Protein 3MQS (pdb70)

Sequence (144 aa):
TSWRSEATFQFTVERFSRLSESVLSPPCFVRNLPWKIMVMPRFQKSVGFFLQCNAESDSTSWSCHAQAVLKIINYRDDEKSFSRRISHLFFHKENDWGFSNFMAWSEVTDPEKGFIDDDKVTFEVFVQADAPHGVAWSQPSTSS

B-factor: mean 27.55, std 8.83, range [11.36, 62.19]

Secondary structure (DSSP, 8-state):
-TT-SEEEEEEEEESGGG--S-EEPPPEEETTEEEEEEEEEE--BEEEEEEEES-S---SS-EEEEE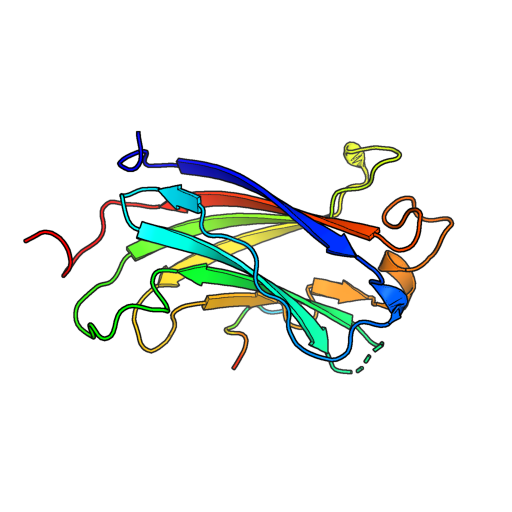EEEEE--TT-GGG-EEEEEEEEEETTB-EEEEEEEEEHHHHT-TTTTS-BTTEEEEEEEEEE---BSS--/---B---

Nearest PDB structures (foldseek):
  3mqs-assembly1_C  TM=1.007E+00  e=2.870E-29  Homo sapiens
  4ysi-assembly1_A  TM=1.001E+00  e=2.746E-27  Homo sapiens
  2xxn-assembly1_A  TM=9.919E-01  e=3.187E-26  Homo sapiens
  2f1x-assembly1_A  TM=9.695E-01  e=1.252E-25  Homo sapiens
  2f1z-assembly1_A  TM=9.916E-01  e=4.055E-24  Homo sapiens

Solvent-accessible surface area: 7819 Å² total; per-residue (Å²): 144,38,152,109,51,80,10,73,27,96,35,56,5,111,154,0,61,158,32,87,136,66,39,80,5,94,66,14,84,0,64,58,6,27,0,23,0,22,0,21,18,64,151,134,130,6,0,0,0,0,0,11,0,16,32,137,44,140,38,92,58,4,29,2,69,2,100,3,55,0,40,0,27,4,112,130,59,84,161,134,19,68,44,48,184,14,59,14,74,1,54,62,161,65,39,6,46,0,10,22,64,0,12,47,20,88,72,0,31,40,85,130,104,0,15,18,78,117,37,80,1,30,0,26,0,58,0,71,3,79,61,36,134,16,59,78,252,92,147,49,42,27,19,137

Radius of gyration: 15.06 Å; Cα contacts (8 Å, |Δi|>4): 371; chains: 2; bounding box: 32×46×29 Å

Foldseek 3Di:
DLLAQKDKDKDKDALQVPFADKDWDFFDGYNRWTKIWIWGADPLFAIAIKIFINAVDPDQWKKKWKKKKKWWAQQVDNVLIAIDIDTDIAGHVDRMDDGNHSDNPCQCPPPPSRQADNRMIMMMMIMRMDNMGPPPD/DDDDDPD

Structure (mmCIF, N/CA/C/O backbone):
data_3MQS
#
_entry.id   3MQS
#
_cell.length_a   69.840
_cell.length_b   69.840
_cell.length_c   45.770
_cell.angle_alpha   90.00
_cell.angle_beta   90.00
_cell.angle_gamma   90.00
#
_symmetry.space_group_name_H-M   'P 41'
#
loop_
_entity.id
_entity.type
_entity.pdbx_description
1 polymer 'Ubiquitin carboxyl-terminal hydrolase 7'
2 polymer 'Hdm2 peptide'
3 water water
#
loop_
_atom_site.group_PDB
_atom_site.id
_atom_site.type_symbol
_atom_site.label_atom_id
_atom_site.label_alt_id
_atom_site.label_comp_id
_atom_site.label_asym_id
_atom_site.label_entity_id
_atom_site.label_seq_id
_atom_site.pdbx_PDB_ins_code
_atom_site.Cartn_x
_atom_site.Cartn_y
_atom_site.Cartn_z
_atom_site.occupancy
_atom_site.B_iso_or_equiv
_atom_site.auth_seq_id
_atom_site.auth_comp_id
_atom_site.auth_asym_id
_atom_site.auth_atom_id
_atom_site.pdbx_PDB_model_num
ATOM 1 N N . THR A 1 13 ? 19.483 8.487 -21.234 1.00 32.98 63 THR C N 1
ATOM 2 C CA . THR A 1 13 ? 20.852 8.817 -21.735 1.00 32.80 63 THR C CA 1
ATOM 3 C C . THR A 1 13 ? 21.930 7.939 -21.090 1.00 31.32 63 THR C C 1
ATOM 4 O O . THR A 1 13 ? 21.625 6.993 -20.361 1.00 30.00 63 THR C O 1
ATOM 8 N N . SER A 1 14 ? 23.191 8.265 -21.355 1.00 30.59 64 SER C N 1
ATOM 9 C CA . SER A 1 14 ? 24.298 7.493 -20.812 1.00 29.31 64 SER C CA 1
ATOM 10 C C . SER A 1 14 ? 24.415 7.670 -19.300 1.00 29.06 64 SER C C 1
ATOM 11 O O . SER A 1 14 ? 25.052 6.860 -18.627 1.00 29.65 64 SER C O 1
ATOM 14 N N . TRP A 1 15 ? 23.790 8.715 -18.766 1.00 28.70 65 TRP C N 1
ATOM 15 C CA . TRP A 1 15 ? 23.833 8.969 -17.333 1.00 28.92 65 TRP C CA 1
ATOM 16 C C . TRP A 1 15 ? 22.882 8.075 -16.555 1.00 28.53 65 TRP C C 1
ATOM 17 O O . TRP A 1 15 ? 22.860 8.116 -15.327 1.00 26.68 65 TRP C O 1
ATOM 28 N N . ARG A 1 16 ? 22.106 7.268 -17.277 1.00 28.43 66 ARG C N 1
ATOM 29 C CA . ARG A 1 16 ? 21.146 6.334 -16.681 1.00 27.81 66 ARG C CA 1
ATOM 30 C C . ARG A 1 16 ? 21.801 5.594 -15.509 1.00 26.12 66 ARG C C 1
ATOM 31 O O . ARG A 1 16 ? 22.995 5.319 -15.543 1.00 26.50 66 ARG C O 1
ATOM 39 N N . SER A 1 17 ? 21.021 5.276 -14.480 1.00 25.52 67 SER C N 1
ATOM 40 C CA . SER A 1 17 ? 21.545 4.577 -13.312 1.00 24.08 67 SER C CA 1
ATOM 41 C C . SER A 1 17 ? 21.481 3.057 -13.456 1.00 24.18 67 SER C C 1
ATOM 42 O O . SER A 1 17 ? 22.072 2.326 -12.660 1.00 24.51 67 SER C O 1
ATOM 45 N N . GLU A 1 18 ? 20.744 2.580 -14.451 1.00 24.63 68 GLU C N 1
ATOM 46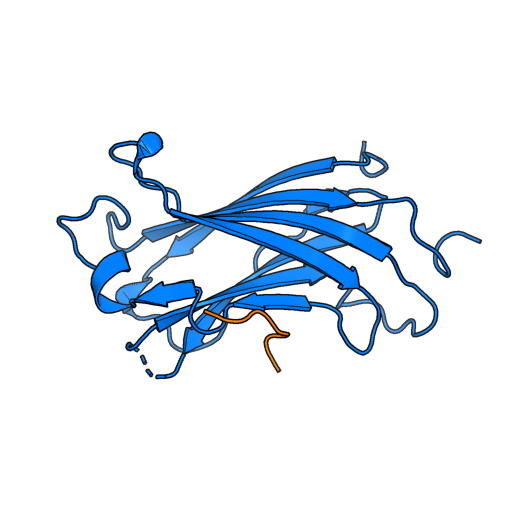 C CA . GLU A 1 18 ? 20.641 1.153 -14.692 1.00 25.76 68 GLU C CA 1
ATOM 47 C C . GLU A 1 18 ? 20.277 0.874 -16.142 1.00 26.72 68 GLU C C 1
ATOM 48 O O . GLU A 1 18 ? 19.794 1.754 -16.860 1.00 28.76 68 GLU C O 1
ATOM 54 N N . ALA A 1 19 ? 20.518 -0.360 -16.568 1.00 26.52 69 ALA C N 1
ATOM 55 C CA . ALA A 1 19 ? 20.223 -0.758 -17.936 1.00 25.63 69 ALA C CA 1
ATOM 56 C C . ALA A 1 19 ? 20.380 -2.263 -18.091 1.00 24.24 69 ALA C C 1
ATOM 57 O O . ALA A 1 19 ? 20.912 -2.933 -17.208 1.00 24.80 69 ALA C O 1
ATOM 59 N N . THR A 1 20 ? 19.883 -2.790 -19.204 1.00 23.11 70 THR C N 1
ATOM 60 C CA . THR A 1 20 ? 19.994 -4.215 -19.513 1.00 22.16 70 THR C CA 1
ATOM 61 C C . THR A 1 20 ? 20.508 -4.320 -20.942 1.00 20.71 70 THR C C 1
ATOM 62 O O . THR A 1 20 ? 19.955 -3.699 -21.843 1.00 19.93 70 THR C O 1
ATOM 66 N N . PHE A 1 21 ? 21.585 -5.075 -21.137 1.00 19.66 71 PHE C N 1
ATOM 67 C CA . PHE A 1 21 ? 22.155 -5.253 -22.462 1.00 19.42 71 PHE C CA 1
ATOM 68 C C . PHE A 1 21 ? 22.560 -6.716 -22.644 1.00 20.46 71 PHE C C 1
ATOM 69 O O . PHE A 1 21 ? 22.768 -7.442 -21.660 1.00 19.03 71 PHE C O 1
ATOM 77 N N . GLN A 1 22 ? 22.647 -7.149 -23.902 1.00 19.58 72 GLN C N 1
ATOM 78 C CA . GLN A 1 22 ? 23.010 -8.523 -24.219 1.00 20.54 72 GLN C CA 1
ATOM 79 C C . GLN A 1 22 ? 24.206 -8.609 -25.137 1.00 20.22 72 GLN C C 1
ATOM 80 O O . GLN A 1 22 ? 24.603 -7.623 -25.739 1.00 23.00 72 GLN C O 1
ATOM 86 N N . PHE A 1 23 ? 24.783 -9.801 -25.227 1.00 21.60 73 PHE C N 1
ATOM 87 C CA . PHE A 1 23 ? 25.928 -10.059 -26.090 1.00 20.40 73 PHE C CA 1
ATOM 88 C C . PHE A 1 23 ? 25.822 -11.520 -26.495 1.00 21.01 73 PHE C C 1
ATOM 89 O O . PHE A 1 23 ? 25.714 -12.403 -25.641 1.00 19.36 73 PHE C O 1
ATOM 97 N N . THR A 1 24 ? 25.829 -11.767 -27.801 1.00 20.63 74 THR C N 1
ATOM 98 C CA . THR A 1 24 ? 25.743 -13.127 -28.303 1.00 20.58 74 THR C CA 1
ATOM 99 C C . THR A 1 24 ? 27.116 -13.571 -28.784 1.00 20.77 74 THR C C 1
ATOM 100 O O . THR A 1 24 ? 27.719 -12.932 -29.644 1.00 20.43 74 THR C O 1
ATOM 104 N N . VAL A 1 25 ? 27.616 -14.649 -28.182 1.00 21.13 75 VAL C N 1
ATOM 105 C CA . VAL A 1 25 ? 28.920 -15.212 -28.517 1.00 21.19 75 VAL C CA 1
ATOM 106 C C . VAL A 1 25 ? 28.730 -16.302 -29.562 1.00 21.53 75 VAL C C 1
ATOM 107 O O . VAL A 1 25 ? 27.981 -17.253 -29.356 1.00 21.34 75 VAL C O 1
ATOM 111 N N . GLU A 1 26 ? 29.414 -16.135 -30.688 1.00 21.82 76 GLU C N 1
ATOM 112 C CA . GLU A 1 26 ? 29.333 -17.058 -31.807 1.00 22.12 76 GLU C CA 1
ATOM 113 C C . GLU A 1 26 ? 30.446 -18.108 -31.810 1.00 22.59 76 GLU C C 1
ATOM 114 O O . GLU A 1 26 ? 31.537 -17.874 -31.282 1.00 19.86 76 GLU C O 1
ATOM 120 N N . ARG A 1 27 ? 30.157 -19.262 -32.416 1.00 23.04 77 ARG C N 1
ATOM 121 C CA . ARG A 1 27 ? 31.097 -20.383 -32.473 1.00 25.12 77 ARG C CA 1
ATOM 122 C C . ARG A 1 27 ? 31.486 -20.686 -31.031 1.00 25.70 77 ARG C C 1
ATOM 123 O O . ARG A 1 27 ? 32.646 -20.981 -30.725 1.00 25.23 77 ARG C O 1
ATOM 131 N N . PHE A 1 28 ? 30.500 -20.598 -30.145 1.00 24.34 78 PHE C N 1
ATOM 132 C CA . PHE A 1 28 ? 30.712 -20.817 -28.724 1.00 24.06 78 PHE C CA 1
ATOM 133 C C . PHE A 1 28 ? 31.461 -22.096 -28.376 1.00 24.99 78 PHE C C 1
ATOM 134 O O . PHE A 1 28 ? 32.346 -22.088 -27.518 1.00 26.73 78 PHE C O 1
ATOM 142 N N . SER A 1 29 ? 31.096 -23.197 -29.025 1.00 25.15 79 SER C N 1
ATOM 143 C CA . SER A 1 29 ? 31.737 -24.478 -28.745 1.00 26.33 79 SER C CA 1
ATOM 144 C C . SER A 1 29 ? 33.234 -24.422 -29.007 1.00 27.02 79 SER C C 1
ATOM 145 O O . SER A 1 29 ? 34.005 -25.185 -28.422 1.00 26.39 79 SER C O 1
ATOM 148 N N . ARG A 1 30 ? 33.647 -23.515 -29.883 1.00 27.55 80 ARG C N 1
ATOM 149 C CA . ARG A 1 30 ? 35.057 -23.388 -30.232 1.00 28.70 80 ARG C CA 1
ATOM 150 C C . ARG A 1 30 ? 35.803 -22.297 -29.462 1.00 28.77 80 ARG C C 1
ATOM 151 O O . ARG A 1 30 ? 36.989 -22.074 -29.705 1.00 30.74 80 ARG C O 1
ATOM 159 N N . LEU A 1 31 ? 35.118 -21.650 -28.518 1.00 28.49 81 LEU C N 1
ATOM 160 C CA . LEU A 1 31 ? 35.716 -20.583 -27.709 1.00 29.76 81 LEU C CA 1
ATOM 161 C C . LEU A 1 31 ? 37.013 -21.038 -27.031 1.00 30.76 81 LEU C C 1
ATOM 162 O O . LEU A 1 31 ? 37.066 -22.117 -26.448 1.00 30.77 81 LEU C O 1
ATOM 167 N N . SER A 1 32 ? 38.047 -20.204 -27.105 1.00 32.29 82 SER C N 1
ATOM 168 C CA . SER A 1 32 ? 39.338 -20.512 -26.503 1.00 34.68 82 SER C CA 1
ATOM 169 C C . SER A 1 32 ? 39.906 -19.317 -25.743 1.00 36.44 82 SER C C 1
ATOM 170 O O . SER A 1 32 ? 40.519 -19.477 -24.688 1.00 39.01 82 SER C O 1
ATOM 173 N N . GLU A 1 33 ? 39.714 -18.116 -26.275 1.00 37.66 83 GLU C N 1
ATOM 174 C CA . GLU A 1 33 ? 40.209 -16.912 -25.604 1.00 38.13 83 GLU C CA 1
ATOM 175 C C . GLU A 1 33 ? 39.013 -16.252 -24.950 1.00 36.63 83 GLU C C 1
ATOM 176 O O . GLU A 1 33 ? 37.869 -16.665 -25.176 1.00 37.25 83 GLU C O 1
ATOM 182 N N . SER A 1 34 ? 39.260 -15.242 -24.127 1.00 32.55 84 SER C N 1
ATOM 183 C CA . SER A 1 34 ? 38.139 -14.569 -23.501 1.00 30.61 84 SER C CA 1
ATOM 184 C C . SER A 1 34 ? 37.624 -13.564 -24.519 1.00 28.89 84 SER C C 1
ATOM 185 O O . SER A 1 34 ? 38.396 -12.957 -25.259 1.00 27.35 84 SER C O 1
ATOM 188 N N . VAL A 1 35 ? 36.306 -13.427 -24.577 1.00 28.02 85 VAL C N 1
ATOM 189 C CA . VAL A 1 35 ? 35.663 -12.524 -25.516 1.00 27.15 85 VAL C CA 1
ATOM 190 C C . VAL A 1 35 ? 35.079 -11.321 -24.767 1.00 26.71 85 VAL C C 1
ATOM 191 O O . VAL A 1 35 ? 34.656 -11.442 -23.615 1.00 27.38 85 VAL C O 1
ATOM 195 N N . LEU A 1 36 ? 35.065 -10.167 -25.429 1.00 25.85 86 LEU C N 1
ATOM 196 C CA . LEU A 1 36 ? 34.564 -8.929 -24.837 1.00 24.66 86 LEU C CA 1
ATOM 197 C C . LEU A 1 36 ? 33.423 -8.357 -25.673 1.00 23.56 86 LEU C C 1
ATOM 198 O O . LEU A 1 36 ? 33.466 -8.394 -26.898 1.00 23.27 86 LEU C O 1
ATOM 203 N N . SER A 1 37 ? 32.403 -7.825 -25.009 1.00 21.36 87 SER C N 1
ATOM 204 C CA . SER A 1 37 ? 31.261 -7.245 -25.711 1.00 20.40 87 SER C CA 1
ATOM 205 C C . SER A 1 37 ? 31.453 -5.748 -25.925 1.00 19.81 87 SER C C 1
ATOM 206 O O . SER A 1 37 ? 32.319 -5.131 -25.305 1.00 18.80 87 SER C O 1
ATOM 209 N N . PRO A 1 38 ? 30.650 -5.142 -26.813 1.00 19.10 88 PRO C N 1
ATOM 210 C CA . PRO A 1 38 ? 30.795 -3.700 -27.028 1.00 17.08 88 PRO C CA 1
ATOM 211 C C . PRO A 1 38 ? 30.383 -3.047 -25.718 1.00 18.29 88 PRO C C 1
ATOM 212 O O . PRO A 1 38 ? 29.775 -3.689 -24.863 1.00 17.85 88 PRO C O 1
ATOM 216 N N . PRO A 1 39 ? 30.676 -1.756 -25.549 1.00 21.39 89 PRO C N 1
ATOM 217 C CA . PRO A 1 39 ? 30.293 -1.121 -24.285 1.00 20.74 89 PRO C CA 1
ATOM 218 C C . PRO A 1 39 ? 28.833 -0.655 -24.141 1.00 21.02 89 PRO C C 1
ATOM 219 O O . PRO A 1 39 ? 28.199 -0.249 -25.112 1.00 20.17 89 PRO C O 1
ATOM 223 N N . CYS A 1 40 ? 28.300 -0.754 -22.924 1.00 21.11 90 CYS C N 1
ATOM 224 C CA . CYS A 1 40 ? 26.955 -0.267 -22.609 1.00 22.14 90 CYS C CA 1
ATOM 225 C C . CYS A 1 40 ? 27.198 0.783 -21.528 1.00 22.88 90 CYS C C 1
ATOM 226 O O . CYS A 1 40 ? 27.836 0.500 -20.510 1.00 22.78 90 CYS C O 1
ATOM 229 N N . PHE A 1 41 ? 26.692 1.991 -21.748 1.00 23.09 91 PHE C N 1
ATOM 230 C CA . PHE A 1 41 ? 26.892 3.070 -20.797 1.00 22.65 91 PHE C CA 1
ATOM 231 C C . PHE A 1 41 ? 25.773 3.226 -19.791 1.00 23.07 91 PHE C C 1
ATOM 232 O O . PHE A 1 41 ? 24.595 3.208 -20.141 1.00 23.44 91 PHE C O 1
ATOM 240 N N . VAL A 1 42 ? 26.163 3.331 -18.528 1.00 22.98 92 VAL C N 1
ATOM 241 C CA . VAL A 1 42 ? 25.234 3.556 -17.432 1.00 24.99 92 VAL C CA 1
ATOM 242 C C . VAL A 1 42 ? 26.099 4.327 -16.436 1.00 24.77 92 VAL C C 1
ATOM 243 O O . VAL A 1 42 ? 27.249 3.964 -16.206 1.00 24.35 92 VAL C O 1
ATOM 247 N N . ARG A 1 43 ? 25.559 5.410 -15.879 1.00 24.91 93 ARG C N 1
ATOM 248 C CA . ARG A 1 43 ? 26.302 6.262 -14.954 1.00 24.76 93 ARG C CA 1
ATOM 249 C C . ARG A 1 43 ? 27.461 6.851 -15.734 1.00 24.61 93 ARG C C 1
ATOM 250 O O . ARG A 1 43 ? 28.476 7.235 -15.163 1.00 24.88 93 ARG C O 1
ATOM 258 N N . ASN A 1 44 ? 27.291 6.895 -17.053 1.00 24.57 94 ASN C N 1
ATOM 259 C CA . ASN A 1 44 ? 28.266 7.456 -17.971 1.00 24.38 94 ASN C CA 1
ATOM 260 C C . ASN A 1 44 ? 29.570 6.670 -18.088 1.00 24.94 94 ASN C C 1
ATOM 261 O O . ASN A 1 44 ? 30.560 7.182 -18.617 1.00 25.60 94 ASN C O 1
ATOM 266 N N . LEU A 1 45 ? 29.579 5.435 -17.594 1.00 23.87 95 LEU C N 1
ATOM 267 C CA . LEU A 1 45 ? 30.767 4.591 -17.676 1.00 21.63 95 LEU C CA 1
ATOM 268 C C . LEU A 1 45 ? 30.533 3.410 -18.609 1.00 21.68 95 LEU C C 1
ATOM 269 O O . LEU A 1 45 ? 29.401 2.958 -18.791 1.00 22.88 95 LEU C O 1
ATOM 274 N N . PRO A 1 46 ? 31.610 2.910 -19.238 1.00 20.61 96 PRO C N 1
ATOM 275 C CA . PRO A 1 46 ? 31.517 1.770 -20.158 1.00 20.99 96 PRO C CA 1
ATOM 276 C C . PRO A 1 46 ? 31.475 0.421 -19.442 1.00 19.20 96 PRO C C 1
ATOM 277 O O . PRO A 1 46 ? 32.413 0.060 -18.734 1.00 19.29 96 PRO C O 1
ATOM 281 N N . TRP A 1 47 ? 30.376 -0.309 -19.607 1.00 19.10 97 TRP C N 1
ATOM 282 C CA . TRP A 1 47 ? 30.225 -1.622 -18.986 1.00 18.12 97 TRP C CA 1
ATOM 283 C C . TRP A 1 47 ? 30.231 -2.693 -20.079 1.00 18.18 97 TRP C C 1
ATOM 284 O O . TRP A 1 47 ? 29.649 -2.506 -21.147 1.00 20.26 97 TRP C O 1
ATOM 295 N N . LYS A 1 48 ? 30.880 -3.818 -19.816 1.00 16.94 98 LYS C N 1
ATOM 296 C CA . LYS A 1 48 ? 30.944 -4.868 -20.820 1.00 17.61 98 LYS C CA 1
ATOM 297 C C . LYS A 1 48 ? 30.752 -6.258 -20.239 1.00 18.04 98 LYS C C 1
ATOM 298 O O . LYS A 1 48 ? 30.951 -6.478 -19.044 1.00 17.31 98 LYS C O 1
ATOM 304 N N . ILE A 1 49 ? 30.366 -7.192 -21.102 1.00 17.62 99 ILE C N 1
ATOM 305 C CA . ILE A 1 49 ? 30.196 -8.582 -20.710 1.00 17.78 99 ILE C CA 1
ATOM 306 C C . ILE A 1 49 ? 31.502 -9.279 -21.097 1.00 19.50 99 ILE C C 1
ATOM 307 O O . ILE A 1 49 ? 32.022 -9.067 -22.193 1.00 21.38 99 ILE C O 1
ATOM 312 N N . MET A 1 50 ? 32.046 -10.080 -20.187 1.00 20.69 100 MET C N 1
ATOM 313 C CA . MET A 1 50 ? 33.285 -10.807 -20.451 1.00 22.11 100 MET C CA 1
ATOM 314 C C . MET A 1 50 ? 33.057 -12.308 -20.275 1.00 21.67 100 MET C C 1
ATOM 315 O O . MET A 1 50 ? 32.677 -12.763 -19.193 1.00 22.00 100 MET C O 1
ATOM 320 N N . VAL A 1 51 ? 33.308 -13.067 -21.341 1.00 20.42 101 VAL C N 1
ATOM 321 C CA . VAL A 1 51 ? 33.126 -14.521 -21.343 1.00 19.97 101 VAL C CA 1
ATOM 322 C C . VAL A 1 51 ? 34.382 -15.291 -21.738 1.00 20.45 101 VAL C C 1
ATOM 323 O O . VAL A 1 51 ? 35.118 -14.875 -22.626 1.00 21.67 101 VAL C O 1
ATOM 327 N N . MET A 1 52 ? 34.632 -16.413 -21.076 1.00 22.80 102 MET C N 1
ATOM 328 C CA . MET A 1 52 ? 35.773 -17.242 -21.439 1.00 24.66 102 MET C CA 1
ATOM 329 C C . MET A 1 52 ? 35.666 -18.630 -20.828 1.00 25.21 102 MET C C 1
ATOM 330 O O . MET A 1 52 ? 34.978 -18.831 -19.830 1.00 23.33 102 MET C O 1
ATOM 335 N N . PRO A 1 53 ? 36.333 -19.616 -21.441 1.00 26.23 103 PRO C N 1
ATOM 336 C CA . PRO A 1 53 ? 36.300 -20.985 -20.930 1.00 27.54 103 PRO C CA 1
ATOM 337 C C . PRO A 1 53 ? 37.218 -21.111 -19.716 1.00 28.38 103 PRO C C 1
ATOM 338 O O . PRO A 1 53 ? 38.299 -20.535 -19.702 1.00 27.47 103 PRO C O 1
ATOM 342 N N . ARG A 1 54 ? 36.776 -21.845 -18.698 1.00 30.60 104 ARG C N 1
ATOM 343 C CA . ARG A 1 54 ? 37.569 -22.036 -17.488 1.00 34.01 104 ARG C CA 1
ATOM 344 C C . ARG A 1 54 ? 37.612 -23.507 -17.078 1.00 36.36 104 ARG C C 1
ATOM 345 O O . ARG A 1 54 ? 36.723 -24.290 -17.431 1.00 35.46 104 ARG C O 1
ATOM 353 N N . PHE A 1 55 ? 38.638 -23.875 -16.312 1.00 39.88 105 PHE C N 1
ATOM 354 C CA . PHE A 1 55 ? 38.786 -25.257 -15.852 1.00 41.63 105 PHE C CA 1
ATOM 355 C C . PHE A 1 55 ? 39.068 -25.295 -14.349 1.00 42.04 105 PHE C C 1
ATOM 356 O O . PHE A 1 55 ? 39.869 -26.101 -13.874 1.00 44.33 105 PHE C O 1
ATOM 364 N N . GLN A 1 62 ? 35.807 -25.880 -22.295 1.00 48.06 112 GLN C N 1
ATOM 365 C CA . 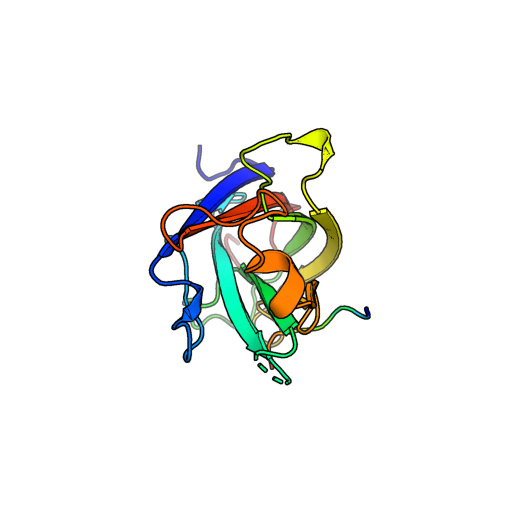GLN A 1 62 ? 35.481 -27.058 -21.504 1.00 49.82 112 GLN C CA 1
ATOM 366 C C . GLN A 1 62 ? 35.236 -26.721 -20.036 1.00 48.65 112 GLN C C 1
ATOM 367 O O . GLN A 1 62 ? 35.307 -25.563 -19.628 1.00 51.18 112 GLN C O 1
ATOM 373 N N . LYS A 1 63 ? 34.963 -27.756 -19.250 1.00 46.46 113 LYS C N 1
ATOM 374 C CA . LYS A 1 63 ? 34.697 -27.627 -17.824 1.00 44.24 113 LYS C CA 1
ATOM 375 C C . LYS A 1 63 ? 33.580 -26.622 -17.508 1.00 42.14 113 LYS C C 1
ATOM 376 O O . LYS A 1 63 ? 32.420 -27.016 -17.376 1.00 43.14 113 LYS C O 1
ATOM 382 N N . SER A 1 64 ? 33.900 -25.334 -17.389 1.00 38.90 114 SER C N 1
ATOM 383 C CA . SER A 1 64 ? 32.853 -24.354 -17.086 1.00 36.81 114 SER C CA 1
ATOM 384 C C . SER A 1 64 ? 32.917 -23.057 -17.876 1.00 34.64 114 SER C C 1
ATOM 385 O O . SER A 1 64 ? 33.916 -22.743 -18.524 1.00 34.09 114 SER C O 1
ATOM 388 N N . VAL A 1 65 ? 31.823 -22.309 -17.819 1.00 32.86 115 VAL C N 1
ATOM 389 C CA . VAL A 1 65 ? 31.741 -21.035 -18.514 1.00 31.49 115 VAL C CA 1
ATOM 390 C C . VAL A 1 65 ? 32.073 -19.877 -17.576 1.00 30.27 115 VAL C C 1
ATOM 391 O O . VAL A 1 65 ? 31.418 -19.698 -16.544 1.00 30.88 115 VAL C O 1
ATOM 395 N N . GLY A 1 66 ? 33.095 -19.106 -17.937 1.00 27.83 116 GLY C N 1
ATOM 396 C CA . GLY A 1 66 ? 33.473 -17.948 -17.149 1.00 24.90 116 GLY C CA 1
ATOM 397 C C . GLY A 1 66 ? 32.627 -16.786 -17.637 1.00 23.12 116 GLY C C 1
ATOM 398 O O . GLY A 1 66 ? 32.573 -16.525 -18.842 1.00 22.98 116 GLY C O 1
ATOM 399 N N . PHE A 1 67 ? 31.961 -16.093 -16.718 1.00 21.01 117 PHE C N 1
ATOM 400 C CA . PHE A 1 67 ? 31.082 -14.970 -17.068 1.00 21.00 117 PHE C CA 1
ATOM 401 C C . PHE A 1 67 ? 31.334 -13.824 -16.076 1.00 21.61 117 PHE C C 1
ATOM 402 O O . PHE A 1 67 ? 31.145 -13.986 -14.875 1.00 21.49 117 PHE C O 1
ATOM 410 N N . PHE A 1 68 ? 31.759 -12.668 -16.581 1.00 20.81 118 PHE C N 1
ATOM 411 C CA . PHE A 1 68 ? 32.054 -11.526 -15.712 1.00 20.52 118 PHE C CA 1
ATOM 412 C C . PHE A 1 68 ? 31.550 -10.184 -16.256 1.00 21.12 118 PHE C C 1
ATOM 413 O O . PHE A 1 68 ? 31.351 -10.014 -17.459 1.00 23.12 118 PHE C O 1
ATOM 421 N N . LEU A 1 69 ? 31.350 -9.229 -15.356 1.00 19.82 119 LEU C N 1
ATOM 422 C CA . LEU A 1 69 ? 30.908 -7.898 -15.745 1.00 18.11 119 LEU C CA 1
ATOM 423 C C . LEU A 1 69 ? 32.075 -6.951 -15.510 1.00 18.09 119 LEU C C 1
ATOM 424 O O . LEU A 1 69 ? 32.587 -6.838 -14.392 1.00 18.95 119 LEU C O 1
ATOM 429 N N . GLN A 1 70 ? 32.498 -6.283 -16.578 1.00 17.69 120 GLN C N 1
ATOM 430 C CA . GLN A 1 70 ? 33.617 -5.357 -16.519 1.00 17.67 120 GLN C CA 1
ATOM 431 C C . GLN A 1 70 ? 33.150 -3.909 -16.551 1.00 17.35 120 GLN C C 1
ATOM 432 O O . GLN A 1 70 ? 32.136 -3.598 -17.165 1.00 16.69 120 GLN C O 1
ATOM 438 N N . CYS A 1 71 ? 33.882 -3.041 -15.857 1.00 18.68 121 CYS C N 1
ATOM 439 C CA . CYS A 1 71 ? 33.550 -1.627 -15.789 1.00 18.92 121 CYS C CA 1
ATOM 440 C C . CYS A 1 71 ? 34.762 -0.723 -15.943 1.00 19.10 121 CYS C C 1
ATOM 441 O O . CYS A 1 71 ? 35.790 -0.961 -15.312 1.00 18.89 121 CYS C O 1
ATOM 444 N N . ASN A 1 72 ? 34.644 0.292 -16.800 1.00 20.65 122 ASN C N 1
ATOM 445 C CA . ASN A 1 72 ? 35.699 1.282 -16.998 1.00 21.26 122 ASN C CA 1
ATOM 446 C C . ASN A 1 72 ? 37.106 0.677 -17.052 1.00 23.34 122 ASN C C 1
ATOM 447 O O . ASN A 1 72 ? 38.020 1.208 -16.429 1.00 24.38 122 ASN C O 1
ATOM 452 N N . ALA A 1 73 ? 37.289 -0.418 -17.787 1.00 25.03 123 ALA C N 1
ATOM 453 C CA . ALA A 1 73 ? 38.602 -1.063 -17.853 1.00 26.41 123 ALA C CA 1
ATOM 454 C C . ALA A 1 73 ? 39.605 -0.389 -18.793 1.00 28.66 123 ALA C C 1
ATOM 455 O O . ALA A 1 73 ? 40.819 -0.522 -18.619 1.00 30.06 123 ALA C O 1
ATOM 457 N N . GLU A 1 74 ? 39.096 0.335 -19.784 1.00 30.08 124 GLU C N 1
ATOM 458 C CA . GLU A 1 74 ? 39.939 1.021 -20.752 1.00 30.11 124 GLU C CA 1
ATOM 459 C C . GLU A 1 74 ? 40.621 2.227 -20.115 1.00 29.65 124 GLU C C 1
ATOM 460 O O . GLU A 1 74 ? 41.755 2.550 -20.456 1.00 29.54 124 GLU C O 1
ATOM 466 N N . SER A 1 75 ? 39.931 2.892 -19.191 1.00 28.66 125 SER C N 1
ATOM 467 C CA . SER A 1 75 ? 40.491 4.076 -18.538 1.00 28.22 125 SER C CA 1
ATOM 468 C C . SER A 1 75 ? 41.804 3.820 -17.818 1.00 28.35 125 SER C C 1
ATOM 469 O O . SER A 1 75 ? 41.981 2.793 -17.165 1.00 28.77 125 SER C O 1
ATOM 472 N N . ASP A 1 76 ? 42.728 4.763 -17.925 1.00 28.58 126 ASP C N 1
ATOM 473 C CA . ASP A 1 76 ? 44.005 4.598 -17.254 1.00 29.97 126 ASP C CA 1
ATOM 474 C C . ASP A 1 76 ? 43.952 5.319 -15.903 1.00 28.24 126 ASP C C 1
ATOM 475 O O . ASP A 1 76 ? 44.980 5.563 -15.281 1.00 27.93 126 ASP C O 1
ATOM 480 N N . SER A 1 77 ? 42.745 5.662 -15.464 1.00 26.67 127 SER C N 1
ATOM 481 C CA . SER A 1 77 ? 42.548 6.339 -14.189 1.00 26.28 127 SER C CA 1
ATOM 482 C C . SER A 1 77 ? 42.594 5.331 -13.045 1.00 25.79 127 SER C C 1
ATOM 483 O O . SER A 1 77 ? 42.164 4.189 -13.198 1.00 26.72 127 SER C O 1
ATOM 486 N N . THR A 1 78 ? 43.088 5.761 -11.890 1.00 24.65 128 THR C N 1
ATOM 487 C CA . THR A 1 78 ? 43.186 4.880 -10.733 1.00 23.99 128 THR C CA 1
ATOM 488 C C . THR A 1 78 ? 42.501 5.507 -9.535 1.00 23.81 128 THR C C 1
ATOM 489 O O . THR A 1 78 ? 42.768 5.133 -8.399 1.00 25.45 128 THR C O 1
ATOM 493 N N . SER A 1 79 ? 41.601 6.444 -9.800 1.00 24.44 129 SER C N 1
ATOM 494 C CA . SER A 1 79 ? 40.902 7.174 -8.749 1.00 22.67 129 SER C CA 1
ATOM 495 C C . SER A 1 79 ? 39.395 6.968 -8.778 1.00 21.55 129 SER C C 1
ATOM 496 O O . SER A 1 79 ? 38.688 7.378 -7.856 1.00 20.09 129 SER C O 1
ATOM 499 N N . TRP A 1 80 ? 38.906 6.368 -9.857 1.00 21.02 130 TRP C N 1
ATOM 500 C CA . TRP A 1 80 ? 37.477 6.146 -10.033 1.00 20.09 130 TRP C CA 1
ATOM 501 C C . TRP A 1 80 ? 37.011 4.924 -9.246 1.00 20.49 130 TRP C C 1
ATOM 502 O O . TRP A 1 80 ? 37.805 4.047 -8.905 1.00 21.00 130 TRP C O 1
ATOM 513 N N . SER A 1 81 ? 35.719 4.884 -8.942 1.00 19.66 131 SER C N 1
ATOM 514 C CA . SER A 1 81 ? 35.129 3.746 -8.241 1.00 19.51 131 SER C CA 1
ATOM 515 C C . SER A 1 81 ? 33.614 3.831 -8.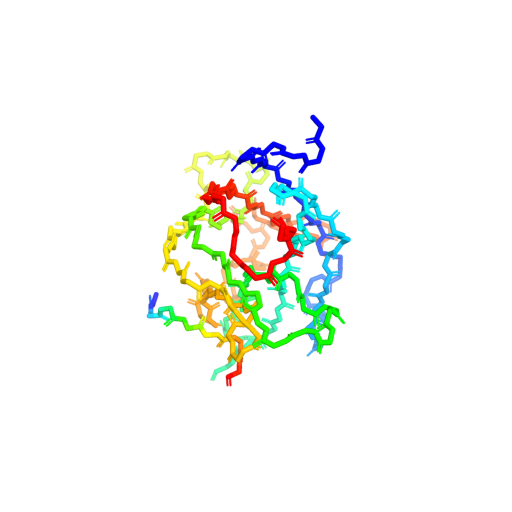400 1.00 18.20 131 SER C C 1
ATOM 516 O O . SER A 1 81 ? 33.042 4.917 -8.398 1.00 17.90 131 SER C O 1
ATOM 519 N N . CYS A 1 82 ? 32.976 2.682 -8.574 1.00 18.30 132 CYS C N 1
ATOM 520 C CA . CYS A 1 82 ? 31.536 2.622 -8.735 1.00 18.19 132 CYS C CA 1
ATOM 521 C C . CYS A 1 82 ? 30.979 1.320 -8.189 1.00 19.08 132 CYS C C 1
ATOM 522 O O . CYS A 1 82 ? 31.362 0.226 -8.618 1.00 18.83 132 CYS C O 1
ATOM 525 N N . HIS A 1 83 ? 30.076 1.436 -7.227 1.00 20.14 133 HIS C N 1
ATOM 526 C CA . HIS A 1 83 ? 29.476 0.248 -6.659 1.00 20.72 133 HIS C CA 1
ATOM 527 C C . HIS A 1 83 ? 28.199 -0.075 -7.435 1.00 19.58 133 HIS C C 1
ATOM 528 O O . HIS A 1 83 ? 27.416 0.818 -7.745 1.00 18.36 133 HIS C O 1
ATOM 535 N N . ALA A 1 84 ? 27.990 -1.349 -7.751 1.00 20.41 134 ALA C N 1
ATOM 536 C CA . ALA A 1 84 ? 26.803 -1.746 -8.493 1.00 20.26 134 ALA C CA 1
ATOM 537 C C . ALA A 1 84 ? 26.343 -3.145 -8.117 1.00 20.86 134 ALA C C 1
ATOM 538 O O . ALA A 1 84 ? 27.074 -3.919 -7.498 1.00 20.33 134 ALA C O 1
ATOM 540 N N . GLN A 1 85 ? 25.109 -3.447 -8.482 1.00 22.81 135 GLN C N 1
ATOM 541 C CA . GLN A 1 85 ? 24.537 -4.757 -8.246 1.00 23.84 135 GLN C CA 1
ATOM 542 C C . GLN A 1 85 ? 24.069 -5.145 -9.631 1.00 21.97 135 GLN C C 1
ATOM 543 O O . GLN A 1 85 ? 23.652 -4.287 -10.413 1.00 21.97 135 GLN C O 1
ATOM 549 N N . ALA A 1 86 ? 24.145 -6.420 -9.965 1.00 19.32 136 ALA C N 1
ATOM 550 C CA . ALA A 1 86 ? 23.694 -6.807 -11.285 1.00 19.38 136 ALA C CA 1
ATOM 551 C C . ALA A 1 86 ? 23.226 -8.242 -11.318 1.00 18.03 136 ALA C C 1
ATOM 552 O O . ALA A 1 86 ? 23.440 -8.991 -10.374 1.00 18.68 136 ALA C O 1
ATOM 554 N N . VAL A 1 87 ? 22.544 -8.607 -12.396 1.00 18.36 137 VAL C N 1
ATOM 555 C CA . VAL A 1 87 ? 22.096 -9.975 -12.568 1.00 18.39 137 VAL C CA 1
ATOM 556 C C . VAL A 1 87 ? 22.703 -10.443 -13.883 1.00 19.51 137 VAL C C 1
ATOM 557 O O . VAL A 1 87 ? 22.430 -9.882 -14.947 1.00 19.39 137 VAL C O 1
ATOM 561 N N . LEU A 1 88 ? 23.564 -11.450 -13.782 1.00 19.33 138 LEU C N 1
ATOM 562 C CA . LEU A 1 88 ? 24.246 -12.035 -14.930 1.00 20.11 138 LEU C CA 1
ATOM 563 C C . LEU A 1 88 ? 23.424 -13.241 -15.378 1.00 20.83 138 LEU C C 1
ATOM 564 O O . LEU A 1 88 ? 23.220 -14.178 -14.612 1.00 20.59 138 LEU C O 1
ATOM 569 N N . LYS A 1 89 ? 22.954 -13.223 -16.619 1.00 21.32 139 LYS C N 1
ATOM 570 C CA . LYS A 1 89 ? 22.121 -14.314 -17.097 1.00 22.10 139 LYS C CA 1
ATOM 571 C C . LYS A 1 89 ? 22.483 -14.903 -18.456 1.00 21.42 139 LYS C C 1
ATOM 572 O O . LYS A 1 89 ? 22.909 -14.195 -19.363 1.00 21.32 139 LYS C O 1
ATOM 578 N N . ILE A 1 90 ? 22.314 -16.213 -18.590 1.00 20.46 140 ILE C N 1
ATOM 579 C CA . ILE A 1 90 ? 22.567 -16.861 -19.862 1.00 19.69 140 ILE C CA 1
ATOM 580 C C . ILE A 1 90 ? 21.186 -17.220 -20.378 1.00 20.10 140 ILE C C 1
ATOM 581 O O . ILE A 1 90 ? 20.529 -18.129 -19.873 1.00 20.08 140 ILE C O 1
ATOM 586 N N . ILE A 1 91 ? 20.741 -16.458 -21.370 1.00 21.75 141 ILE C N 1
ATOM 587 C CA . ILE A 1 91 ? 19.429 -16.644 -21.963 1.00 22.02 141 ILE C CA 1
ATOM 588 C C . ILE A 1 91 ? 19.196 -18.058 -22.468 1.00 22.18 141 ILE C C 1
ATOM 589 O O . ILE A 1 91 ? 20.089 -18.691 -23.022 1.00 19.80 141 ILE C O 1
ATOM 594 N N . ASN A 1 92 ? 17.982 -18.544 -22.263 1.00 22.73 142 ASN C N 1
ATOM 595 C CA . ASN A 1 92 ? 17.591 -19.853 -22.752 1.00 24.24 142 ASN C CA 1
ATOM 596 C C . ASN A 1 92 ? 16.540 -19.481 -23.795 1.00 25.45 142 ASN C C 1
ATOM 597 O O . ASN A 1 92 ? 15.431 -19.069 -23.447 1.00 25.45 142 ASN C O 1
ATOM 602 N N . TYR A 1 93 ? 16.908 -19.598 -25.072 1.00 26.91 143 TYR C N 1
ATOM 603 C CA . TYR A 1 93 ? 16.026 -19.214 -26.176 1.00 30.36 143 TYR C CA 1
ATOM 604 C C . TYR A 1 93 ? 14.747 -20.036 -26.319 1.00 30.15 143 TYR C C 1
ATOM 605 O O . TYR A 1 93 ? 13.848 -19.660 -27.070 1.00 29.58 143 TYR C O 1
ATOM 614 N N . ARG A 1 94 ? 14.658 -21.154 -25.608 1.00 30.19 144 ARG C N 1
ATOM 615 C CA . ARG A 1 94 ? 13.458 -21.984 -25.674 1.00 29.82 144 ARG C CA 1
ATOM 616 C C . ARG A 1 94 ? 12.489 -21.689 -24.531 1.00 31.03 144 ARG C C 1
ATOM 617 O O . ARG A 1 94 ? 11.329 -22.073 -24.603 1.00 32.78 144 ARG C O 1
ATOM 625 N N . ASP A 1 95 ? 12.969 -21.034 -23.473 1.00 31.96 145 ASP C N 1
ATOM 626 C CA . ASP A 1 95 ? 12.127 -20.699 -22.315 1.00 34.06 145 ASP C CA 1
ATOM 627 C C . ASP A 1 95 ? 12.886 -19.794 -21.349 1.00 34.37 145 ASP C C 1
ATOM 628 O O . ASP A 1 95 ? 13.736 -20.264 -20.595 1.00 34.32 145 ASP C O 1
ATOM 633 N N . ASP A 1 96 ? 12.586 -18.501 -21.345 1.00 35.59 146 ASP C N 1
ATOM 634 C CA . ASP A 1 96 ? 13.325 -17.627 -20.444 1.00 39.04 146 ASP C CA 1
ATOM 635 C C . ASP A 1 96 ? 13.204 -18.036 -18.981 1.00 39.51 146 ASP C C 1
ATOM 636 O O . ASP A 1 96 ? 14.013 -17.626 -18.143 1.00 41.34 146 ASP C O 1
ATOM 641 N N . GLU A 1 97 ? 12.203 -18.846 -18.666 1.00 38.89 147 GLU C N 1
ATOM 642 C CA . GLU A 1 97 ? 12.054 -19.309 -17.299 1.00 38.38 147 GLU C CA 1
ATOM 643 C C . GLU A 1 97 ? 13.168 -20.294 -16.965 1.00 35.89 147 GLU 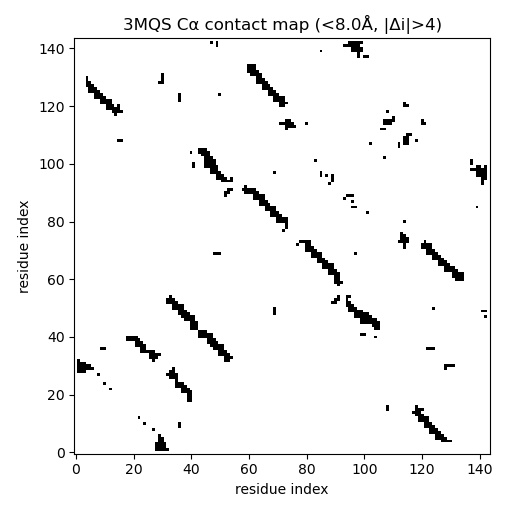C C 1
ATOM 644 O O . GLU A 1 97 ? 13.460 -20.539 -15.797 1.00 35.22 147 GLU C O 1
ATOM 650 N N . LYS A 1 98 ? 13.796 -20.853 -17.994 1.00 34.74 148 LYS C N 1
ATOM 651 C CA . LYS A 1 98 ? 14.888 -21.799 -17.786 1.00 34.32 148 LYS C CA 1
ATOM 652 C C . LYS A 1 98 ? 16.239 -21.102 -17.944 1.00 32.56 148 LYS C C 1
ATOM 653 O O . LYS A 1 98 ? 17.280 -21.756 -17.954 1.00 32.69 148 LYS C O 1
ATOM 659 N N . SER A 1 99 ? 16.226 -19.780 -18.093 1.00 30.47 149 SER C N 1
ATOM 660 C CA . SER A 1 99 ? 17.475 -19.047 -18.210 1.00 29.92 149 SER C CA 1
ATOM 661 C C . SER A 1 99 ? 18.153 -19.128 -16.851 1.00 29.52 149 SER C C 1
ATOM 662 O O . SER A 1 99 ? 17.488 -19.055 -15.816 1.00 28.22 149 SER C O 1
ATOM 665 N N . PHE A 1 100 ? 19.473 -19.281 -16.859 1.00 29.75 150 PHE C N 1
ATOM 666 C CA . PHE A 1 100 ? 20.229 -19.374 -15.621 1.00 30.75 150 PHE C CA 1
ATOM 667 C C . PHE A 1 100 ? 20.907 -18.048 -15.314 1.00 30.50 150 PHE C C 1
ATOM 668 O O . PHE A 1 100 ? 21.603 -17.484 -16.158 1.00 29.96 150 PHE C O 1
ATOM 676 N N . SER A 1 101 ? 20.715 -17.556 -14.098 1.00 29.51 151 SER C N 1
ATOM 677 C CA . SER A 1 101 ? 21.303 -16.283 -13.721 1.00 30.96 151 SER C CA 1
ATOM 678 C C . SER A 1 101 ? 21.782 -16.248 -12.278 1.00 30.91 151 SER C C 1
ATOM 679 O O . SER A 1 101 ? 21.295 -16.993 -11.428 1.00 30.79 151 SER C O 1
ATOM 682 N N . ARG A 1 102 ? 22.752 -15.379 -12.016 1.00 30.74 152 ARG C N 1
ATOM 683 C CA . ARG A 1 102 ? 23.308 -15.211 -10.676 1.00 29.31 152 ARG C CA 1
ATOM 684 C C . ARG A 1 102 ? 23.406 -13.711 -10.433 1.00 28.92 152 ARG C C 1
ATOM 685 O O . ARG A 1 102 ? 23.647 -12.945 -11.365 1.00 28.14 152 ARG C O 1
ATOM 693 N N . ARG A 1 103 ? 23.211 -13.299 -9.186 1.00 29.37 153 ARG C N 1
ATOM 694 C CA . ARG A 1 103 ? 23.282 -11.891 -8.824 1.00 29.98 153 ARG C CA 1
ATOM 695 C C . ARG A 1 103 ? 24.636 -11.558 -8.202 1.00 27.14 153 ARG C C 1
ATOM 696 O O . ARG A 1 103 ? 25.266 -12.412 -7.580 1.00 26.10 153 ARG C O 1
ATOM 704 N N . ILE A 1 104 ? 25.097 -10.327 -8.401 1.00 24.03 154 ILE C N 1
ATOM 705 C CA . ILE A 1 104 ? 26.358 -9.889 -7.815 1.00 22.96 154 ILE C CA 1
ATOM 706 C C . ILE A 1 104 ? 26.235 -8.493 -7.247 1.00 22.25 154 ILE C C 1
ATOM 707 O O . ILE A 1 104 ? 25.331 -7.740 -7.590 1.00 22.64 154 ILE C O 1
ATOM 712 N N . SER A 1 105 ? 27.164 -8.171 -6.361 1.00 22.96 155 SER C N 1
ATOM 713 C CA . SER A 1 105 ? 27.254 -6.860 -5.739 1.00 23.31 155 SER C CA 1
ATOM 714 C C . SER A 1 105 ? 28.764 -6.687 -5.614 1.00 23.08 155 SER C C 1
ATOM 715 O O . SER A 1 105 ? 29.452 -7.579 -5.114 1.00 22.47 155 SER C O 1
ATOM 718 N N . HIS A 1 106 ? 29.279 -5.552 -6.074 1.00 21.80 156 HIS C N 1
ATOM 719 C CA . HIS A 1 106 ? 30.715 -5.319 -6.053 1.00 20.35 156 HIS C CA 1
ATOM 720 C C . HIS A 1 106 ? 31.076 -3.852 -6.171 1.00 19.78 156 HIS C C 1
ATOM 721 O O . HIS A 1 106 ? 30.340 -3.061 -6.754 1.00 20.42 156 HIS C O 1
ATOM 728 N N . LEU A 1 107 ? 32.222 -3.493 -5.611 1.00 19.43 157 LEU C N 1
ATOM 729 C CA . LEU A 1 107 ? 32.707 -2.126 -5.694 1.00 18.92 157 LEU C CA 1
ATOM 730 C C . LEU A 1 107 ? 33.760 -2.154 -6.806 1.00 19.24 157 LEU C C 1
ATOM 731 O O . LEU A 1 107 ? 34.859 -2.667 -6.607 1.00 19.55 157 LEU C O 1
ATOM 736 N N . PHE A 1 108 ? 33.418 -1.625 -7.978 1.00 19.57 158 PHE C N 1
ATOM 737 C CA . PHE A 1 108 ? 34.351 -1.598 -9.110 1.00 20.24 158 PHE C CA 1
ATOM 738 C C . PHE A 1 108 ? 35.332 -0.429 -9.033 1.00 21.54 158 PHE C C 1
ATOM 739 O O . PHE A 1 108 ? 34.933 0.697 -8.740 1.00 22.23 158 PHE C O 1
ATOM 747 N N . PHE A 1 109 ? 36.612 -0.713 -9.280 1.00 20.88 159 PHE C N 1
ATOM 748 C CA . PHE A 1 109 ? 37.673 0.302 -9.346 1.00 20.94 159 PHE C CA 1
ATOM 749 C C . PHE A 1 109 ? 38.828 -0.304 -10.160 1.00 21.64 159 PHE C C 1
ATOM 750 O O . PHE A 1 109 ? 38.765 -1.475 -10.509 1.00 19.90 159 PHE C O 1
ATOM 758 N N . HIS A 1 110 ? 39.864 0.470 -10.480 1.00 22.30 160 HIS C N 1
ATOM 759 C CA . HIS A 1 110 ? 40.943 -0.050 -11.318 1.00 22.25 160 HIS C CA 1
ATOM 760 C C . HIS A 1 110 ? 41.542 -1.404 -10.941 1.00 21.61 160 HIS C C 1
ATOM 761 O O . HIS A 1 110 ? 41.746 -2.240 -11.822 1.00 20.17 160 HIS C O 1
ATOM 768 N N . LYS A 1 111 ? 41.799 -1.657 -9.660 1.00 22.46 161 LYS C N 1
ATOM 769 C CA . LYS A 1 111 ? 42.396 -2.941 -9.287 1.00 23.73 161 LYS C CA 1
ATOM 770 C C . LYS A 1 111 ? 41.407 -4.114 -9.278 1.00 24.29 161 LYS C C 1
ATOM 771 O O . LYS A 1 111 ? 41.793 -5.256 -9.044 1.00 26.44 161 LYS C O 1
ATOM 777 N N . GLU A 1 112 ? 40.140 -3.828 -9.551 1.00 23.36 162 GLU C N 1
ATOM 778 C CA . GLU A 1 112 ? 39.100 -4.849 -9.626 1.00 23.80 162 GLU C CA 1
ATOM 779 C C . GLU A 1 112 ? 38.045 -4.290 -10.566 1.00 24.06 162 GLU C C 1
ATOM 780 O O . GLU A 1 112 ? 36.929 -3.973 -10.151 1.00 25.17 162 GLU C O 1
ATOM 786 N N . ASN A 1 113 ? 38.401 -4.152 -11.840 1.00 23.67 163 ASN C N 1
ATOM 787 C CA . ASN A 1 113 ? 37.462 -3.588 -12.800 1.00 22.84 163 ASN C CA 1
ATOM 788 C C . ASN A 1 113 ? 36.443 -4.579 -13.362 1.00 23.33 163 ASN C C 1
ATOM 789 O O . ASN A 1 113 ? 35.655 -4.227 -14.237 1.00 22.34 163 ASN C O 1
ATOM 794 N N . ASP A 1 114 ? 36.457 -5.817 -12.870 1.00 25.04 164 ASP C N 1
ATOM 795 C CA . ASP A 1 114 ? 35.474 -6.807 -13.308 1.00 25.38 164 ASP C CA 1
ATOM 796 C C . ASP A 1 114 ? 35.096 -7.695 -12.132 1.00 25.85 164 ASP C C 1
ATOM 797 O O . ASP A 1 114 ? 35.819 -7.771 -11.136 1.00 25.08 164 ASP C O 1
ATOM 802 N N . TRP A 1 115 ? 33.942 -8.347 -12.253 1.00 25.22 165 TRP C N 1
ATOM 803 C CA . TRP A 1 115 ? 33.413 -9.205 -11.205 1.00 24.29 165 TRP C CA 1
ATOM 804 C C . TRP A 1 115 ? 32.436 -10.225 -11.787 1.00 24.42 165 TRP C C 1
ATOM 805 O O . TRP A 1 115 ? 31.670 -9.908 -12.699 1.00 24.53 165 TRP C O 1
ATOM 816 N N . GLY A 1 116 ? 32.456 -11.443 -11.252 1.00 23.25 166 GLY C N 1
ATOM 817 C CA . GLY A 1 116 ? 31.560 -12.474 -11.745 1.00 22.82 166 GLY C CA 1
ATOM 818 C C . GLY A 1 116 ? 31.941 -13.868 -11.289 1.00 23.67 166 GLY C C 1
ATOM 819 O O . GLY A 1 116 ? 32.495 -14.049 -10.201 1.00 23.52 166 GLY C O 1
ATOM 820 N N . PHE A 1 117 ? 31.654 -14.858 -12.128 1.00 24.62 167 PHE C N 1
ATOM 821 C CA . PHE A 1 117 ? 31.953 -16.248 -11.800 1.00 26.18 167 PHE C CA 1
ATOM 822 C C . PHE A 1 117 ? 32.781 -16.960 -12.866 1.00 27.24 167 PHE C C 1
ATOM 823 O O . PHE A 1 117 ? 32.429 -16.945 -14.044 1.00 28.57 167 PHE C O 1
ATOM 831 N N . SER A 1 118 ? 33.875 -17.593 -12.450 1.00 27.71 168 SER C N 1
ATOM 832 C CA . SER A 1 118 ? 34.714 -18.330 -13.389 1.00 28.71 168 SER C CA 1
ATOM 833 C C . SER A 1 118 ? 34.032 -19.669 -13.665 1.00 28.93 168 SER C C 1
ATOM 834 O O . SER A 1 118 ? 34.279 -20.315 -14.683 1.00 27.96 168 SER C O 1
ATOM 837 N N . ASN A 1 119 ? 33.183 -20.080 -12.733 1.00 27.79 169 ASN C N 1
ATOM 838 C CA . ASN A 1 119 ? 32.434 -21.310 -12.869 1.00 30.42 169 ASN C CA 1
ATOM 839 C C . ASN A 1 119 ? 30.957 -20.929 -12.785 1.00 28.90 169 ASN C C 1
ATOM 840 O O . ASN A 1 119 ? 30.232 -21.374 -11.897 1.00 27.76 169 ASN C O 1
ATOM 845 N N . PHE A 1 120 ? 30.525 -20.086 -13.720 1.00 26.79 170 PHE C N 1
ATOM 846 C CA . PHE A 1 120 ? 29.144 -19.615 -13.749 1.00 26.93 170 PHE C CA 1
ATOM 847 C C . PHE A 1 120 ? 28.177 -20.727 -14.119 1.00 27.45 170 PHE C C 1
ATOM 848 O O . PHE A 1 120 ? 27.065 -20.788 -13.602 1.00 26.61 170 PHE C O 1
ATOM 856 N N . MET A 1 121 ? 28.612 -21.601 -15.024 1.00 28.36 171 MET C N 1
ATOM 857 C CA . MET A 1 121 ? 27.802 -22.721 -15.488 1.00 27.52 171 MET C CA 1
ATOM 858 C C . MET A 1 121 ? 28.719 -23.813 -16.029 1.00 25.31 171 MET C C 1
ATOM 859 O O . MET A 1 121 ? 29.856 -23.545 -16.412 1.00 24.61 171 M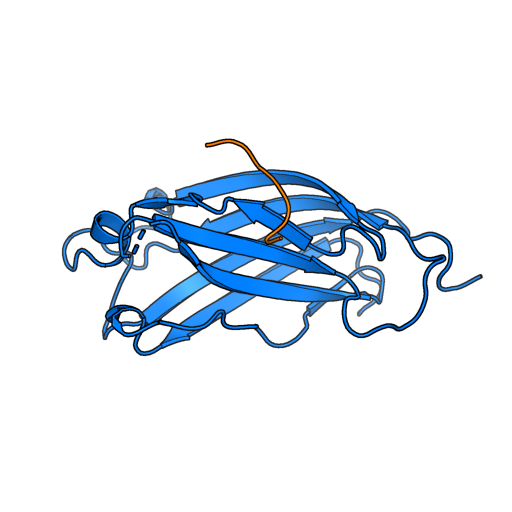ET C O 1
ATOM 864 N N . ALA A 1 122 ? 28.214 -25.042 -16.060 1.00 23.53 172 ALA C N 1
ATOM 8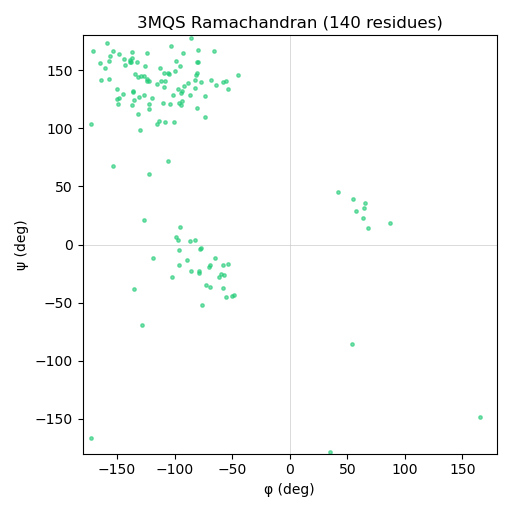65 C CA . ALA A 1 122 ? 28.978 -26.172 -16.568 1.00 21.38 172 ALA C CA 1
ATOM 866 C C . ALA A 1 122 ? 29.022 -26.037 -18.083 1.00 22.12 172 ALA C C 1
ATOM 867 O O . ALA A 1 122 ? 27.989 -25.882 -18.739 1.00 21.04 172 ALA C O 1
ATOM 869 N N . TRP A 1 123 ? 30.225 -26.086 -18.638 1.00 21.66 173 TRP C N 1
ATOM 870 C CA . TRP A 1 123 ? 30.391 -25.951 -20.072 1.00 23.70 173 TRP C CA 1
ATOM 871 C C . TRP A 1 123 ? 29.562 -26.978 -20.849 1.00 25.41 173 TRP C C 1
ATOM 872 O O . TRP A 1 123 ? 28.886 -26.632 -21.825 1.00 25.45 173 TRP C O 1
ATOM 883 N N . SER A 1 124 ? 29.598 -28.235 -20.411 1.00 25.43 174 SER C N 1
ATOM 884 C CA . SER A 1 124 ? 28.848 -29.299 -21.087 1.00 26.26 174 SER C CA 1
ATOM 885 C C . SER A 1 124 ? 27.345 -29.042 -21.072 1.00 27.12 174 SER C C 1
ATOM 886 O O . SER A 1 124 ? 26.624 -29.504 -21.952 1.00 28.86 174 SER C O 1
ATOM 889 N N . GLU A 1 125 ? 26.863 -28.328 -20.062 1.00 27.84 175 GLU C N 1
ATOM 890 C CA . GLU A 1 125 ? 25.444 -28.046 -19.988 1.00 26.72 175 GLU C CA 1
ATOM 891 C C . GLU A 1 125 ? 25.051 -26.952 -20.970 1.00 27.33 175 GLU C C 1
ATOM 892 O O . GLU A 1 125 ? 24.124 -27.138 -21.755 1.00 27.93 175 GLU C O 1
ATOM 898 N N . VAL A 1 126 ? 25.754 -25.820 -20.936 1.00 26.82 176 VAL C N 1
ATOM 899 C CA . VAL A 1 126 ? 25.445 -24.709 -21.839 1.00 27.29 176 VAL C CA 1
ATOM 900 C C . VAL A 1 126 ? 25.520 -25.097 -23.316 1.00 26.68 176 VAL C C 1
ATOM 901 O O . VAL A 1 126 ? 24.718 -24.625 -24.128 1.00 27.14 176 VAL C O 1
ATOM 905 N N . THR A 1 127 ? 26.476 -25.952 -23.666 1.00 25.69 177 THR C N 1
ATOM 906 C CA . THR A 1 127 ? 26.647 -26.374 -25.052 1.00 26.01 177 THR C CA 1
ATOM 907 C C . THR A 1 127 ? 25.783 -27.578 -25.428 1.00 28.04 177 THR C C 1
ATOM 908 O O . THR A 1 127 ? 25.863 -28.070 -26.556 1.00 27.94 177 THR C O 1
ATOM 912 N N . ASP A 1 128 ? 24.955 -28.045 -24.494 1.00 29.50 178 ASP C N 1
ATOM 913 C CA . ASP A 1 128 ? 24.074 -29.186 -24.752 1.00 30.43 178 ASP C CA 1
ATOM 914 C C . ASP A 1 128 ? 22.928 -28.749 -25.666 1.00 30.36 178 ASP C C 1
ATOM 915 O O . ASP A 1 128 ? 22.037 -28.020 -25.242 1.00 29.94 178 ASP C O 1
ATOM 920 N N . PRO A 1 129 ? 22.922 -29.220 -26.923 1.00 31.51 179 PRO C N 1
ATOM 921 C CA . PRO A 1 129 ? 21.866 -28.847 -27.871 1.00 31.71 179 PRO C CA 1
ATOM 922 C C . PRO A 1 129 ? 20.452 -29.104 -27.369 1.00 31.96 179 PRO C C 1
ATOM 923 O O . PRO A 1 129 ? 19.496 -28.553 -27.910 1.00 32.47 179 PRO C O 1
ATOM 927 N N . GLU A 1 130 ? 20.312 -29.916 -26.327 1.00 32.39 180 GLU C N 1
ATOM 928 C CA . GLU A 1 130 ? 18.980 -30.222 -25.826 1.00 33.00 180 GLU C CA 1
ATOM 929 C C . GLU A 1 130 ? 18.515 -29.362 -24.649 1.00 33.06 180 GLU C C 1
ATOM 930 O O . GLU A 1 130 ? 17.360 -29.469 -24.217 1.00 33.97 180 GLU C O 1
ATOM 936 N N . LYS A 1 131 ? 19.396 -28.500 -24.141 1.00 30.56 181 LYS C N 1
ATOM 937 C CA . LYS A 1 131 ? 19.045 -27.634 -23.009 1.00 28.43 181 LYS C CA 1
ATOM 938 C C . LYS A 1 131 ? 18.363 -26.329 -23.413 1.00 26.09 181 LYS C C 1
ATOM 939 O O . LYS A 1 131 ? 17.654 -25.724 -22.608 1.00 22.10 181 LYS C O 1
ATOM 945 N N . GLY A 1 132 ? 18.578 -25.900 -24.654 1.00 24.08 182 GLY C N 1
ATOM 946 C CA . GLY A 1 132 ? 17.960 -24.673 -25.121 1.00 24.52 182 GLY C CA 1
ATOM 947 C C . GLY A 1 132 ? 18.731 -23.392 -24.842 1.00 25.28 182 GLY C C 1
ATOM 948 O O . GLY A 1 132 ? 18.156 -22.298 -24.864 1.00 26.26 182 GLY C O 1
ATOM 949 N N . PHE A 1 133 ? 20.028 -23.522 -24.564 1.00 23.88 183 PHE C N 1
ATOM 950 C CA . PHE A 1 133 ? 20.876 -22.361 -24.308 1.00 21.87 183 PHE C CA 1
ATOM 951 C C . PHE A 1 133 ? 21.703 -22.060 -25.552 1.00 21.45 183 PHE C C 1
ATOM 952 O O . PHE A 1 133 ? 22.086 -20.915 -25.803 1.00 20.03 183 PHE C O 1
ATOM 960 N N . ILE A 1 134 ? 21.971 -23.096 -26.337 1.00 20.10 184 ILE C N 1
ATOM 961 C CA . ILE A 1 134 ? 22.782 -22.931 -27.536 1.00 20.55 184 ILE C CA 1
ATOM 962 C C . ILE A 1 134 ? 22.014 -23.218 -28.829 1.00 22.38 184 ILE C C 1
ATOM 963 O O . ILE A 1 134 ? 21.236 -24.172 -28.915 1.00 23.88 184 ILE C O 1
ATOM 968 N N . ASP A 1 135 ? 22.238 -22.376 -29.830 1.00 23.26 185 ASP C N 1
ATOM 969 C CA . ASP A 1 135 ? 21.591 -22.537 -31.120 1.00 25.28 185 ASP C CA 1
ATOM 970 C C . ASP A 1 135 ? 22.531 -22.020 -32.202 1.00 25.19 185 ASP C C 1
ATOM 971 O O . ASP A 1 135 ? 23.004 -20.883 -32.134 1.00 25.08 185 ASP C O 1
ATOM 976 N N . ASP A 1 136 ? 22.805 -22.870 -33.186 1.00 25.30 186 ASP C N 1
ATOM 977 C CA . ASP A 1 136 ? 23.707 -22.526 -34.276 1.00 27.21 186 ASP C CA 1
ATOM 978 C C . ASP A 1 136 ? 25.061 -22.150 -33.673 1.00 27.67 186 ASP C C 1
ATOM 979 O O . ASP A 1 136 ? 25.813 -21.344 -34.232 1.00 28.09 186 ASP C O 1
ATOM 984 N N . ASP A 1 137 ? 25.350 -22.736 -32.516 1.00 25.85 187 ASP C N 1
ATOM 985 C CA . ASP A 1 137 ? 26.598 -22.501 -31.796 1.00 26.10 187 ASP C CA 1
ATOM 986 C C . ASP A 1 137 ? 26.736 -21.058 -31.298 1.00 24.68 187 ASP C C 1
ATOM 987 O O . ASP A 1 137 ? 27.831 -20.493 -31.284 1.00 24.37 187 ASP C O 1
ATOM 992 N N . LYS A 1 138 ? 25.615 -20.467 -30.904 1.00 23.54 188 LYS C N 1
ATOM 993 C CA . LYS A 1 138 ? 25.591 -19.107 -30.379 1.00 22.41 188 LYS C CA 1
ATOM 994 C C . LYS A 1 138 ? 24.937 -19.164 -29.001 1.00 21.57 188 LYS C C 1
ATOM 995 O O . LYS A 1 138 ? 23.988 -19.924 -28.786 1.00 19.39 188 LYS C O 1
ATOM 1001 N N . VAL A 1 139 ? 25.442 -18.360 -28.070 1.00 21.08 189 VAL C N 1
ATOM 1002 C CA . VAL A 1 139 ? 24.903 -18.319 -26.713 1.00 19.13 189 VAL C CA 1
ATOM 1003 C C . VAL A 1 139 ? 24.774 -16.864 -26.302 1.00 20.16 189 VAL C C 1
ATOM 1004 O O . VAL A 1 139 ? 25.752 -16.122 -26.336 1.00 22.19 189 VAL C O 1
ATOM 1008 N N . THR A 1 140 ? 23.571 -16.453 -25.912 1.00 19.33 190 THR C N 1
ATOM 1009 C CA . THR A 1 140 ? 23.360 -15.065 -25.530 1.00 17.81 190 THR C CA 1
ATOM 1010 C C . THR A 1 140 ? 23.492 -14.798 -24.039 1.00 18.61 190 THR C C 1
ATOM 1011 O O . THR A 1 140 ? 22.943 -15.520 -23.198 1.00 18.62 190 THR C O 1
ATOM 1015 N N . PHE A 1 141 ? 24.281 -13.767 -23.737 1.00 20.46 191 PHE C N 1
ATOM 1016 C CA . PHE A 1 141 ? 24.579 -13.338 -22.373 1.00 20.69 191 PHE C CA 1
ATOM 1017 C C . PHE A 1 141 ? 23.895 -12.018 -22.093 1.00 21.80 191 PHE C C 1
ATOM 1018 O O . PHE A 1 141 ? 23.908 -11.113 -22.921 1.00 22.92 191 PHE C O 1
ATOM 1026 N N . GLU A 1 142 ? 23.283 -11.912 -20.925 1.00 21.19 192 GLU C N 1
ATOM 1027 C CA . GLU A 1 142 ? 22.595 -10.691 -20.561 1.00 22.88 192 GLU C CA 1
ATOM 1028 C C . GLU A 1 142 ? 23.021 -10.199 -19.201 1.00 23.44 192 GLU C C 1
ATOM 1029 O O . GLU A 1 142 ? 23.307 -10.985 -18.294 1.00 22.78 192 GLU C O 1
ATOM 1035 N N . VAL A 1 143 ? 23.067 -8.884 -19.068 1.00 22.15 193 VAL C N 1
ATOM 1036 C CA . VAL A 1 143 ? 23.415 -8.292 -17.802 1.00 21.59 193 VAL C CA 1
ATOM 1037 C C . VAL A 1 143 ? 22.491 -7.146 -17.481 1.00 21.36 193 VAL C C 1
ATOM 1038 O O . VAL A 1 143 ? 22.227 -6.297 -18.326 1.00 21.40 193 VAL C O 1
ATOM 1042 N N . PHE A 1 144 ? 21.976 -7.166 -16.255 1.00 21.11 194 PHE C N 1
ATOM 1043 C CA . PHE A 1 144 ? 21.114 -6.114 -15.739 1.00 19.66 194 PHE C CA 1
ATOM 1044 C C . PHE A 1 144 ? 21.910 -5.487 -14.600 1.00 20.65 194 PHE C C 1
ATOM 1045 O O . PHE A 1 144 ? 22.029 -6.068 -13.519 1.00 19.08 194 PHE C O 1
ATOM 1053 N N . VAL A 1 145 ? 22.474 -4.309 -14.856 1.00 20.74 195 VAL C N 1
ATOM 1054 C CA . VAL A 1 145 ? 23.277 -3.613 -13.855 1.00 19.81 195 VAL C CA 1
ATOM 1055 C C . VAL A 1 145 ? 22.571 -2.379 -13.292 1.00 19.90 195 VAL C C 1
ATOM 1056 O O . VAL A 1 145 ? 21.878 -1.654 -14.010 1.00 18.96 195 VAL C O 1
ATOM 1060 N N . GLN A 1 146 ? 22.733 -2.186 -11.986 1.00 20.06 196 GLN C N 1
ATOM 1061 C CA . GLN A 1 146 ? 22.162 -1.059 -11.266 1.00 21.91 196 GLN C CA 1
ATOM 1062 C C . GLN A 1 146 ? 23.328 -0.505 -10.480 1.00 21.77 196 GLN C C 1
ATOM 1063 O O . GLN A 1 146 ? 23.700 -1.034 -9.426 1.00 21.66 196 GLN C O 1
ATOM 1069 N N . ALA A 1 147 ? 23.916 0.549 -11.028 1.00 22.36 197 ALA C N 1
ATOM 1070 C CA . ALA A 1 147 ? 25.081 1.176 -10.440 1.00 22.76 197 ALA C CA 1
ATOM 1071 C C . ALA A 1 147 ? 24.747 2.493 -9.778 1.00 22.99 197 ALA C C 1
ATOM 1072 O O . ALA A 1 147 ? 23.850 3.217 -10.210 1.00 21.65 197 ALA C O 1
ATOM 1074 N N . ASP A 1 148 ? 25.481 2.791 -8.715 1.00 23.62 198 ASP C N 1
ATOM 1075 C CA . ASP A 1 148 ? 25.289 4.027 -7.988 1.00 26.11 198 ASP C CA 1
ATOM 1076 C C . ASP A 1 148 ? 26.112 5.117 -8.648 1.00 26.41 198 ASP C C 1
ATOM 1077 O O . ASP A 1 148 ? 26.805 4.869 -9.645 1.00 27.71 198 ASP C O 1
ATOM 1082 N N . ALA A 1 149 ? 26.018 6.332 -8.124 1.00 25.31 199 ALA C N 1
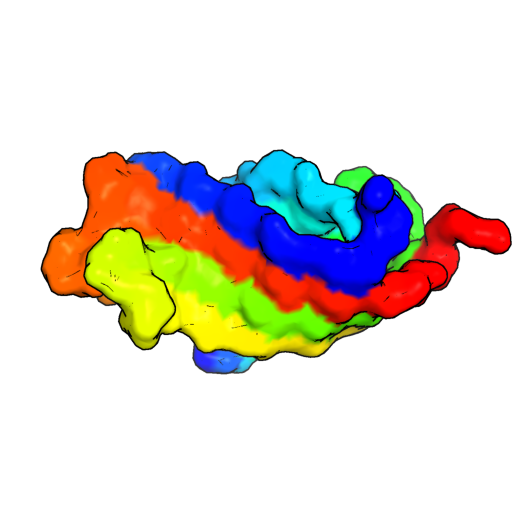ATOM 1083 C CA . ALA A 1 149 ? 26.807 7.414 -8.690 1.00 23.98 199 ALA C CA 1
ATOM 1084 C C . ALA A 1 149 ? 28.271 7.032 -8.461 1.00 23.18 199 ALA C C 1
ATOM 1085 O O . ALA A 1 149 ? 28.623 6.518 -7.389 1.00 21.13 199 ALA C O 1
ATOM 1087 N N . PRO A 1 150 ? 29.128 7.239 -9.474 1.00 21.73 200 PRO C N 1
ATOM 1088 C CA . PRO A 1 150 ? 30.550 6.907 -9.334 1.00 21.44 200 PRO C CA 1
ATOM 1089 C C . PRO A 1 150 ? 31.307 7.991 -8.571 1.00 22.38 200 PRO C C 1
ATOM 1090 O O . PRO A 1 150 ? 30.789 9.090 -8.366 1.00 22.49 200 PRO C O 1
ATOM 1094 N N . HIS A 1 151 ? 32.532 7.665 -8.159 1.00 22.84 201 HIS C N 1
ATOM 1095 C CA . HIS A 1 151 ? 33.420 8.601 -7.465 1.00 22.99 201 HIS C CA 1
ATOM 1096 C C . HIS A 1 151 ? 34.739 8.634 -8.236 1.00 24.14 201 HIS C C 1
ATOM 1097 O O . HIS A 1 151 ? 35.098 7.668 -8.913 1.00 23.19 201 HIS C O 1
ATOM 1104 N N . GLY A 1 152 ? 35.453 9.754 -8.139 1.00 25.33 202 GLY C N 1
ATOM 1105 C CA . GLY A 1 152 ? 36.737 9.902 -8.812 1.00 27.01 202 GLY C CA 1
ATOM 1106 C C . GLY A 1 152 ? 36.684 9.884 -10.327 1.00 28.92 202 GLY C C 1
ATOM 1107 O O . GLY A 1 152 ? 37.631 9.450 -10.982 1.00 28.07 202 GLY C O 1
ATOM 1108 N N . VAL A 1 153 ? 35.582 10.369 -10.888 1.00 31.37 203 VAL C N 1
ATOM 1109 C CA . VAL A 1 153 ? 35.425 10.396 -12.333 1.00 35.57 203 VAL C CA 1
ATOM 1110 C C . VAL A 1 153 ? 35.037 11.783 -12.828 1.00 39.31 203 VAL C C 1
ATOM 1111 O O . VAL A 1 153 ? 35.826 12.463 -13.490 1.00 40.69 203 VAL C O 1
ATOM 1115 N N . ALA A 1 154 ? 33.817 12.201 -12.511 1.00 43.19 204 ALA C N 1
ATOM 1116 C CA . ALA A 1 154 ? 33.325 13.513 -12.929 1.00 46.64 204 ALA C CA 1
ATOM 1117 C C . ALA A 1 154 ? 33.296 14.454 -11.732 1.00 48.50 204 ALA C C 1
ATOM 1118 O O . ALA A 1 154 ? 32.230 14.793 -11.224 1.00 49.95 204 ALA C O 1
ATOM 1120 N N . TRP A 1 155 ? 34.479 14.870 -11.296 1.00 49.85 205 TRP C N 1
ATOM 1121 C CA . TRP A 1 155 ? 34.619 15.763 -10.155 1.00 50.54 205 TRP C CA 1
ATOM 1122 C C . TRP A 1 155 ? 33.713 16.991 -10.276 1.00 51.84 205 TRP C C 1
ATOM 1123 O O . TRP A 1 155 ? 32.847 17.189 -9.388 1.00 52.34 205 TRP C O 1
ATOM 1135 N N . SER B 2 2 ? 28.749 -21.030 -7.867 1.00 45.57 395 SER D N 1
ATOM 1136 C CA . SER B 2 2 ? 30.013 -21.122 -7.088 1.00 45.35 395 SER D CA 1
ATOM 1137 C C . SER B 2 2 ? 30.293 -19.759 -6.446 1.00 43.94 395 SER D C 1
ATOM 1138 O O . SER B 2 2 ? 29.387 -18.930 -6.330 1.00 41.94 395 SER D O 1
ATOM 1141 N N . GLN B 2 3 ? 31.541 -19.532 -6.038 1.00 43.38 396 GLN D N 1
ATOM 1142 C CA . GLN B 2 3 ? 31.939 -18.274 -5.406 1.00 42.87 396 GLN D CA 1
ATOM 1143 C C . GLN B 2 3 ? 32.371 -17.234 -6.450 1.00 40.60 396 GLN D C 1
ATOM 1144 O O . GLN B 2 3 ? 33.043 -17.568 -7.431 1.00 40.51 396 GLN D O 1
ATOM 1150 N N . PRO B 2 4 ? 31.967 -15.961 -6.263 1.00 37.74 397 PRO D N 1
ATOM 1151 C CA . PRO B 2 4 ? 32.296 -14.853 -7.168 1.00 34.87 397 PRO D CA 1
ATOM 1152 C C . PRO B 2 4 ? 33.710 -14.296 -6.973 1.00 33.26 397 PRO D C 1
ATOM 1153 O O . PRO B 2 4 ? 34.300 -14.429 -5.902 1.00 33.54 397 PRO D O 1
ATOM 1157 N N . SER B 2 5 ? 34.235 -13.661 -8.017 1.00 30.52 398 SER D N 1
ATOM 1158 C CA . SER B 2 5 ? 35.558 -13.054 -7.978 1.00 27.62 398 SER D CA 1
ATOM 1159 C C . SER B 2 5 ? 35.769 -12.265 -9.261 1.00 28.11 398 SER D C 1
ATOM 1160 O O . SER B 2 5 ? 34.820 -12.002 -10.006 1.00 26.34 398 SER D O 1
ATOM 1163 N N . THR B 2 6 ? 37.019 -11.883 -9.508 1.00 28.48 399 THR D N 1
ATOM 1164 C CA . THR B 2 6 ? 37.385 -11.151 -10.713 1.00 28.30 399 THR D CA 1
ATOM 1165 C C . THR B 2 6 ? 37.946 -12.203 -11.658 1.00 28.23 399 THR D C 1
ATOM 1166 O O . THR B 2 6 ? 38.377 -13.262 -11.210 1.00 28.21 399 THR D O 1
ATOM 1170 N N . SER B 2 7 ? 37.943 -11.914 -12.954 1.00 29.23 400 SER D N 1
ATOM 1171 C CA . SER B 2 7 ? 38.454 -12.850 -13.945 1.00 30.72 400 SER D CA 1
ATOM 1172 C C . SER B 2 7 ? 39.905 -13.223 -13.655 1.00 33.84 400 SER D C 1
ATOM 1173 O O . SER B 2 7 ? 40.366 -14.302 -14.022 1.00 34.02 400 SER D O 1
ATOM 1176 N N . SER B 2 8 ? 40.616 -12.326 -12.983 1.00 38.06 401 SER D N 1
ATOM 1177 C CA . SER B 2 8 ? 42.013 -12.554 -12.637 1.00 42.46 401 SER D CA 1
ATOM 1178 C C . SER B 2 8 ? 42.136 -13.594 -11.519 1.00 44.32 401 SER D C 1
ATOM 1179 O O . SER B 2 8 ? 43.004 -14.491 -11.642 1.00 45.38 401 SER D O 1
#